Protein AF-A0A660Z2Y7-F1 (afdb_monomer)

pLDDT: mean 77.01, std 20.37, range [29.73, 97.19]

Mean predicted aligned error: 12.13 Å

Foldseek 3Di:
DDDPPPPVVLVVVVVVVVVDDPDVVVVVVVLDPPLVVVQVVCCVVVVVDDSVNDDDDDDDDALWDADPVRDTDQDWDWDDDQLDIDGSDDDPPCPVCVVVVVVVVVVVNVVRVVVVD

Radius of gyration: 21.01 Å; Cα contacts (8 Å, |Δi|>4): 67; chains: 1; bounding box: 43×37×58 Å

Sequence (117 aa):
KHEYDLIPEVGNHIIQLGSADNSMEKLDKLEIWYKKAFVKALQKLVPDVQLSDIAKGSAGVRAQALEPNGKLVDDFRIAEAKRMVHVLNAPSPAATASISIGNRIAQMVMKKFEKEV

Structure (mmCIF, N/CA/C/O backbone):
data_AF-A0A660Z2Y7-F1
#
_entry.id   AF-A0A660Z2Y7-F1
#
loop_
_atom_site.group_PDB
_atom_site.id
_atom_site.type_symbol
_atom_site.label_atom_id
_atom_site.label_alt_id
_atom_site.label_comp_id
_atom_site.label_asym_id
_atom_site.label_entity_id
_atom_site.label_seq_id
_atom_site.pdbx_PDB_ins_code
_atom_site.Cartn_x
_atom_site.Cartn_y
_atom_site.Cartn_z
_atom_site.occupancy
_atom_site.B_iso_or_equiv
_atom_site.auth_seq_id
_atom_site.auth_comp_id
_atom_site.auth_asym_id
_atom_site.auth_atom_id
_atom_site.pdbx_PDB_model_num
ATOM 1 N N . LYS A 1 1 ? -0.204 20.681 9.965 1.00 29.73 1 LYS A N 1
ATOM 2 C CA . LYS A 1 1 ? 0.634 20.591 11.191 1.00 29.73 1 LYS A CA 1
ATOM 3 C C . LYS A 1 1 ? -0.036 19.812 12.338 1.00 29.73 1 LYS A C 1
ATOM 5 O O . LYS A 1 1 ? 0.527 19.804 13.422 1.00 29.73 1 LYS A O 1
ATOM 10 N N . HIS A 1 2 ? -1.170 19.133 12.132 1.00 32.56 2 HIS A N 1
ATOM 11 C CA . HIS A 1 2 ? -1.824 18.301 13.153 1.00 32.56 2 HIS A CA 1
ATOM 12 C C . HIS A 1 2 ? -2.218 16.968 12.528 1.00 32.56 2 HIS A C 1
ATOM 14 O O . HIS A 1 2 ? -3.330 16.799 12.050 1.00 32.56 2 HIS A O 1
ATOM 20 N N . GLU A 1 3 ? -1.266 16.055 12.453 1.00 35.00 3 GLU A N 1
ATOM 21 C CA . GLU A 1 3 ? -1.507 14.670 12.073 1.00 35.00 3 GLU A CA 1
ATOM 22 C C . GLU A 1 3 ? -0.353 13.893 12.711 1.00 35.00 3 GLU A C 1
ATOM 24 O O . GLU A 1 3 ? 0.772 14.378 12.652 1.00 35.00 3 GLU A O 1
ATOM 29 N N . TYR A 1 4 ? -0.632 12.777 13.388 1.00 36.75 4 TYR A N 1
ATOM 30 C CA . TYR A 1 4 ? 0.280 12.004 14.261 1.00 36.75 4 TYR A CA 1
ATOM 31 C C . TYR A 1 4 ? 0.333 12.368 15.757 1.00 36.75 4 TYR A C 1
ATOM 33 O O . TYR A 1 4 ? 1.299 12.018 16.426 1.00 36.75 4 TYR A O 1
ATOM 41 N N . ASP A 1 5 ? -0.750 12.890 16.341 1.00 37.53 5 ASP A N 1
ATOM 42 C CA . ASP A 1 5 ? -1.026 12.633 17.769 1.00 37.53 5 ASP A CA 1
ATOM 43 C C . ASP A 1 5 ? -1.629 11.225 17.915 1.00 37.53 5 ASP A C 1
ATOM 45 O O . ASP A 1 5 ? -2.788 11.023 18.287 1.00 37.53 5 ASP A O 1
ATOM 49 N N . LEU A 1 6 ? -0.844 10.211 17.546 1.00 44.56 6 LEU A N 1
ATOM 50 C CA . LEU A 1 6 ? -1.118 8.848 17.974 1.00 44.56 6 LEU A CA 1
ATOM 51 C C . LEU A 1 6 ? -0.754 8.779 19.451 1.00 44.56 6 LEU A C 1
ATOM 53 O O . LEU A 1 6 ? 0.412 8.664 19.807 1.00 44.56 6 LEU A O 1
ATOM 57 N N . ILE A 1 7 ? -1.794 8.942 20.270 1.00 47.78 7 ILE A N 1
ATOM 58 C CA . ILE A 1 7 ? -1.901 8.690 21.710 1.00 47.78 7 ILE A CA 1
ATOM 59 C C . ILE A 1 7 ? -0.572 8.182 22.317 1.00 47.78 7 ILE A C 1
ATOM 61 O O . ILE A 1 7 ? -0.244 7.004 22.136 1.00 47.78 7 ILE A O 1
ATOM 65 N N . PRO A 1 8 ? 0.171 9.021 23.066 1.00 46.56 8 PRO A N 1
ATOM 66 C CA . PRO A 1 8 ? 1.445 8.656 23.703 1.00 46.56 8 PRO A CA 1
ATOM 67 C C . PRO A 1 8 ? 1.404 7.336 24.496 1.00 46.56 8 PRO A C 1
ATOM 69 O O . PRO A 1 8 ? 2.399 6.622 24.607 1.00 46.56 8 PRO A O 1
ATOM 72 N N . GLU A 1 9 ? 0.224 6.975 25.003 1.00 49.03 9 GLU A N 1
ATOM 73 C CA . GLU A 1 9 ? -0.060 5.739 25.737 1.00 49.03 9 GLU A CA 1
ATOM 74 C C . GLU A 1 9 ? 0.202 4.469 24.906 1.00 49.03 9 GLU A C 1
ATOM 76 O O . GLU A 1 9 ? 0.663 3.469 25.452 1.00 49.03 9 GLU A O 1
ATOM 81 N N . VAL A 1 10 ? -0.031 4.502 23.586 1.00 50.72 10 VAL A N 1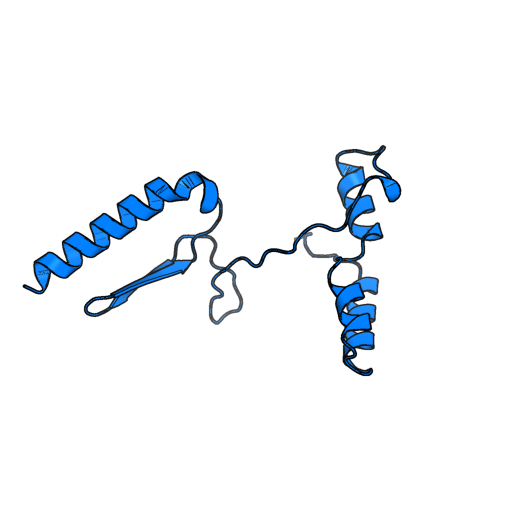
ATOM 82 C CA . VAL A 1 10 ? 0.220 3.359 22.688 1.00 50.72 10 VAL A CA 1
ATOM 83 C C . VAL A 1 10 ? 1.720 3.176 22.458 1.00 50.72 10 VAL A C 1
ATOM 85 O O . VAL A 1 10 ? 2.217 2.051 22.518 1.00 50.72 10 VAL A O 1
ATOM 88 N N . GLY A 1 11 ? 2.452 4.277 22.260 1.00 48.16 11 GLY A N 1
ATOM 89 C CA . GLY A 1 11 ? 3.908 4.257 22.087 1.00 48.16 11 GLY A CA 1
ATOM 90 C C . GLY A 1 11 ? 4.629 3.682 23.308 1.00 48.16 11 GLY A C 1
ATOM 91 O O . GLY A 1 11 ? 5.475 2.800 23.164 1.00 48.16 11 GLY A O 1
ATOM 92 N N . ASN A 1 12 ? 4.224 4.094 24.514 1.00 47.50 12 ASN A N 1
ATOM 93 C CA . ASN A 1 12 ? 4.785 3.560 25.758 1.00 47.50 12 ASN A CA 1
ATOM 94 C C . ASN A 1 12 ? 4.507 2.058 25.937 1.00 47.50 12 ASN A C 1
ATOM 96 O O . ASN A 1 12 ? 5.376 1.335 26.419 1.00 47.50 12 ASN A O 1
ATOM 100 N N . HIS A 1 13 ? 3.341 1.562 25.509 1.00 47.47 13 HIS A N 1
ATOM 101 C CA . HIS A 1 13 ? 2.993 0.142 25.633 1.00 47.47 13 HIS A CA 1
ATOM 102 C C . HIS A 1 13 ? 3.784 -0.754 24.664 1.00 47.47 13 HIS A C 1
ATOM 104 O O . HIS A 1 13 ? 4.174 -1.862 25.029 1.00 47.47 13 HIS A O 1
ATOM 110 N N . ILE A 1 14 ? 4.079 -0.268 23.451 1.00 49.44 14 ILE A N 1
ATOM 111 C CA . ILE A 1 14 ? 4.896 -0.991 22.461 1.00 49.44 14 ILE A CA 1
ATOM 112 C C . ILE A 1 14 ? 6.349 -1.121 22.940 1.00 49.44 14 ILE A C 1
ATOM 114 O O . ILE A 1 14 ? 6.923 -2.208 22.872 1.00 49.44 14 ILE A O 1
ATOM 118 N N . ILE A 1 15 ? 6.928 -0.043 23.481 1.00 50.69 15 ILE A N 1
ATOM 119 C CA . ILE A 1 15 ? 8.304 -0.045 24.011 1.00 50.69 15 ILE A CA 1
ATOM 120 C C . ILE A 1 15 ? 8.437 -1.025 25.187 1.00 50.69 15 ILE A C 1
ATOM 122 O O . ILE A 1 15 ? 9.442 -1.720 25.309 1.00 50.69 15 ILE A O 1
ATOM 126 N N . GLN A 1 16 ? 7.410 -1.131 26.032 1.00 46.09 16 GLN A N 1
ATOM 127 C CA . GLN A 1 16 ? 7.421 -2.021 27.195 1.00 46.09 16 GLN A CA 1
ATOM 128 C C . GLN A 1 16 ? 7.292 -3.509 26.820 1.00 46.09 16 GLN A C 1
ATOM 130 O O . GLN A 1 16 ? 7.820 -4.365 27.529 1.00 46.09 16 GLN A O 1
ATOM 135 N N . LEU A 1 17 ? 6.639 -3.822 25.695 1.00 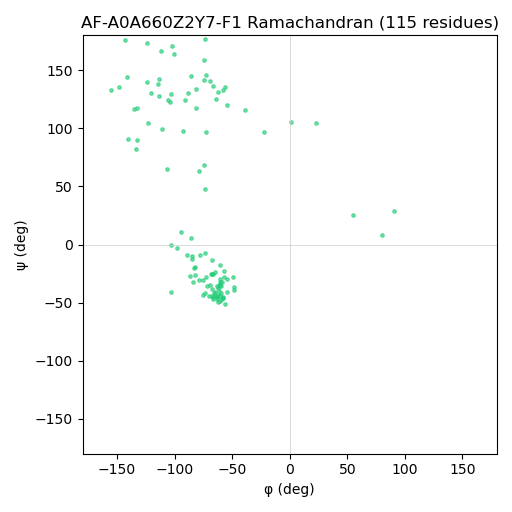48.84 17 LEU A N 1
ATOM 136 C CA . LEU A 1 17 ? 6.500 -5.187 25.174 1.00 48.84 17 LEU A CA 1
ATOM 137 C C . LEU A 1 17 ? 7.762 -5.687 24.452 1.00 48.84 17 LEU A C 1
ATOM 139 O O . LEU A 1 17 ? 8.051 -6.875 24.526 1.00 48.84 17 LEU A O 1
ATOM 143 N N . GLY A 1 18 ? 8.547 -4.801 23.826 1.00 47.94 18 GLY A N 1
ATOM 144 C CA . GLY A 1 18 ? 9.821 -5.163 23.181 1.00 47.94 18 GLY A CA 1
ATOM 145 C C . GLY A 1 18 ? 10.931 -5.608 24.146 1.00 47.94 18 GLY A C 1
ATOM 146 O O . GLY A 1 18 ? 11.930 -6.177 23.714 1.00 47.94 18 GLY A O 1
ATOM 147 N N . SER A 1 19 ? 10.752 -5.374 25.449 1.00 49.59 19 SER A N 1
ATOM 148 C CA . SER A 1 19 ? 11.726 -5.688 26.505 1.00 49.59 19 SER A CA 1
ATOM 149 C C . SER A 1 19 ? 11.453 -7.016 27.227 1.00 49.59 19 SER A C 1
ATOM 151 O O . SER A 1 19 ? 12.213 -7.383 28.122 1.00 49.59 19 SER A O 1
ATOM 153 N N . ALA A 1 20 ? 10.366 -7.725 26.898 1.00 44.81 20 ALA A N 1
ATOM 154 C CA . ALA A 1 20 ? 9.930 -8.921 27.619 1.00 44.81 20 ALA A CA 1
ATOM 155 C C . ALA A 1 20 ? 9.523 -10.047 26.659 1.00 44.81 20 ALA A C 1
ATOM 157 O O . ALA A 1 20 ? 8.523 -9.899 25.970 1.00 44.81 20 ALA A O 1
ATOM 158 N N . ASP A 1 21 ? 10.258 -11.167 26.698 1.00 54.28 21 ASP A N 1
ATOM 159 C CA . ASP A 1 21 ? 9.951 -12.499 26.133 1.00 54.28 21 ASP A CA 1
ATOM 160 C C . ASP A 1 21 ? 8.926 -12.540 24.969 1.00 54.28 21 ASP A C 1
ATOM 162 O O . ASP A 1 21 ? 7.708 -12.450 25.172 1.00 54.28 21 ASP A O 1
ATOM 166 N N . ASN A 1 22 ? 9.460 -12.729 23.754 1.00 52.56 22 ASN A N 1
ATOM 167 C CA . ASN A 1 22 ? 8.786 -12.783 22.448 1.00 52.56 22 ASN A CA 1
ATOM 168 C C . ASN A 1 22 ? 7.987 -14.088 22.209 1.00 52.56 22 ASN A C 1
ATOM 170 O O . ASN A 1 22 ? 8.095 -14.713 21.150 1.00 52.56 22 ASN A O 1
ATOM 174 N N . SER A 1 23 ? 7.166 -14.530 23.160 1.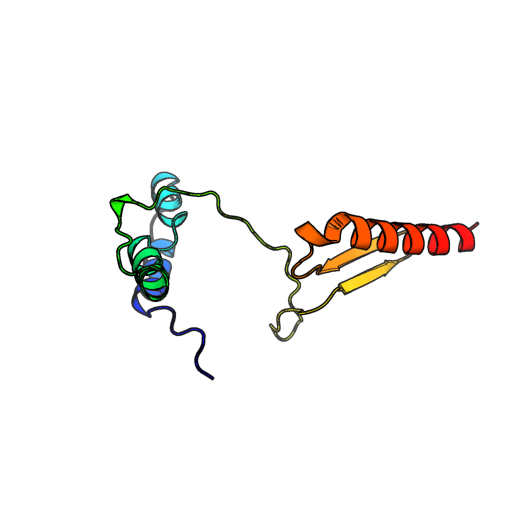00 52.97 23 SER A N 1
ATOM 175 C CA . SER A 1 23 ? 6.278 -15.673 22.923 1.00 52.97 23 SER A CA 1
ATOM 176 C C . SER A 1 23 ? 5.197 -15.333 21.879 1.00 52.97 23 SER A C 1
ATOM 178 O O . SER A 1 23 ? 4.588 -14.259 21.910 1.00 52.97 23 SER A O 1
ATOM 180 N N . MET A 1 24 ? 4.938 -16.251 20.937 1.00 46.09 24 MET A N 1
ATOM 181 C CA . MET A 1 24 ? 3.967 -16.063 19.838 1.00 46.09 24 MET A CA 1
ATOM 182 C C . MET A 1 24 ? 2.560 -15.671 20.323 1.00 46.09 24 MET A C 1
ATOM 184 O O . MET A 1 24 ? 1.862 -14.902 19.670 1.00 46.09 24 MET A O 1
ATOM 188 N N . GLU A 1 25 ? 2.185 -16.103 21.526 1.00 50.03 25 GLU A N 1
ATOM 189 C CA . GLU A 1 25 ? 0.907 -15.794 22.176 1.00 50.03 25 GLU A CA 1
ATOM 190 C C . GLU A 1 25 ? 0.741 -14.298 22.544 1.00 50.03 25 GLU A C 1
ATOM 192 O O . GLU A 1 25 ? -0.376 -13.784 22.639 1.00 50.03 25 GLU A O 1
ATOM 197 N N . LYS A 1 26 ? 1.849 -13.564 22.746 1.00 49.62 26 LYS A N 1
ATOM 198 C CA . LYS A 1 26 ? 1.854 -12.099 22.942 1.00 49.62 26 LYS A CA 1
ATOM 199 C C . LYS A 1 26 ? 1.834 -11.339 21.620 1.00 49.62 26 LYS A C 1
ATOM 201 O O . LYS A 1 26 ? 1.244 -10.261 21.559 1.00 49.62 26 LYS A O 1
ATOM 206 N N . LEU A 1 27 ? 2.449 -11.891 20.578 1.00 48.22 27 LEU A N 1
ATOM 207 C CA . LEU A 1 27 ? 2.463 -11.291 19.243 1.00 48.22 27 LEU A CA 1
ATOM 208 C C . LEU A 1 27 ? 1.067 -11.333 18.603 1.00 48.22 27 LEU A C 1
ATOM 210 O O . LEU A 1 27 ? 0.641 -10.335 18.027 1.00 48.22 27 LEU A O 1
ATOM 214 N N . ASP A 1 28 ? 0.284 -12.385 18.859 1.00 48.94 28 ASP A N 1
ATOM 215 C CA . ASP A 1 28 ? -1.135 -12.457 18.472 1.00 48.94 28 ASP A CA 1
ATOM 216 C C . ASP A 1 28 ? -1.990 -11.308 19.046 1.00 48.94 28 ASP A C 1
ATOM 218 O O . ASP A 1 28 ? -2.990 -10.900 18.443 1.00 48.94 28 ASP A O 1
ATOM 222 N N . LYS A 1 29 ? -1.592 -10.745 20.199 1.00 46.12 29 LYS A N 1
ATOM 223 C CA . LYS A 1 29 ? -2.248 -9.582 20.830 1.00 46.12 29 LYS A CA 1
ATOM 224 C C . LYS A 1 29 ? -1.797 -8.240 20.243 1.00 46.12 29 LYS A C 1
ATOM 226 O O . LYS A 1 29 ? -2.508 -7.251 20.408 1.00 46.12 29 LYS A O 1
ATOM 231 N N . LEU A 1 30 ? -0.650 -8.201 19.564 1.00 45.81 30 LEU A N 1
ATOM 232 C CA . LEU A 1 30 ? -0.116 -7.021 18.872 1.00 45.81 30 LEU A CA 1
ATOM 233 C C . LEU A 1 30 ? -0.724 -6.834 17.472 1.00 45.81 30 LEU A C 1
ATOM 235 O O . LEU A 1 30 ? -0.735 -5.718 16.958 1.00 45.81 30 LEU A O 1
ATOM 239 N N . GLU A 1 31 ? -1.287 -7.886 16.875 1.00 49.66 31 GLU A N 1
ATOM 240 C CA . GLU A 1 31 ? -1.858 -7.843 15.519 1.00 49.66 31 GLU A CA 1
ATOM 241 C C . GLU A 1 31 ? -3.193 -7.092 15.395 1.00 49.66 31 GLU A C 1
ATOM 243 O O . GLU A 1 31 ? -3.673 -6.857 14.285 1.00 49.66 31 GLU A O 1
ATOM 248 N N . ILE A 1 32 ? -3.800 -6.674 16.509 1.00 50.84 32 ILE A N 1
ATOM 249 C CA . ILE A 1 32 ? -4.916 -5.728 16.489 1.00 50.84 32 ILE A CA 1
ATOM 250 C C . ILE A 1 32 ? -4.413 -4.423 17.086 1.00 50.84 32 ILE A C 1
ATOM 252 O O . ILE A 1 32 ? -4.368 -4.259 18.306 1.00 50.84 32 ILE A O 1
ATOM 256 N N . TRP A 1 33 ? -4.075 -3.479 16.206 1.00 61.94 33 TRP A N 1
ATOM 257 C CA . TRP A 1 33 ? -3.942 -2.065 16.545 1.00 61.94 33 TRP A CA 1
ATOM 258 C C . TRP A 1 33 ? -5.056 -1.686 17.527 1.00 61.94 33 TRP A C 1
ATOM 260 O O . TRP A 1 33 ? -6.232 -1.825 17.200 1.00 61.94 33 TRP A O 1
ATOM 270 N N . TYR A 1 34 ? -4.681 -1.305 18.749 1.00 77.12 34 TYR A N 1
ATOM 271 C CA . TYR A 1 34 ? -5.540 -1.134 19.927 1.00 77.12 34 TYR A CA 1
ATOM 272 C C . TYR A 1 34 ? -7.036 -0.908 19.601 1.00 77.12 34 TYR A C 1
ATOM 274 O O . TYR A 1 34 ? -7.464 0.212 19.309 1.00 77.12 34 TYR A O 1
ATOM 282 N N . LYS A 1 35 ? -7.841 -1.988 19.655 1.00 78.75 35 LYS A N 1
ATOM 283 C CA . LYS A 1 35 ? -9.248 -2.043 19.185 1.00 78.75 35 LYS A CA 1
ATOM 284 C C . LYS A 1 35 ? -10.107 -0.881 19.698 1.00 78.75 35 LYS A C 1
ATOM 286 O O . LYS A 1 35 ? -10.939 -0.347 18.971 1.00 78.75 35 LYS A O 1
ATOM 291 N N . LYS A 1 36 ? -9.877 -0.449 20.942 1.00 84.69 36 LYS A N 1
ATOM 292 C CA . LYS A 1 36 ? -10.572 0.694 21.556 1.00 84.69 36 LYS A CA 1
ATOM 293 C C . LYS A 1 36 ? -10.253 2.027 20.871 1.00 84.69 36 LYS A C 1
ATOM 295 O O . LYS A 1 36 ? -11.169 2.815 20.659 1.00 84.69 36 LYS A O 1
ATOM 300 N N . ALA A 1 37 ? -8.994 2.288 20.502 1.00 85.69 37 ALA A N 1
ATOM 301 C CA . ALA A 1 37 ? -8.651 3.504 19.752 1.00 85.69 37 ALA A CA 1
ATOM 302 C C . ALA A 1 37 ? -9.250 3.4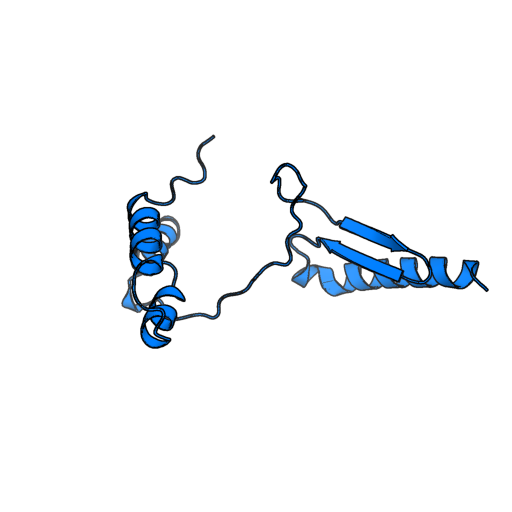75 18.347 1.00 85.69 37 ALA A C 1
ATOM 304 O O . ALA A 1 37 ? -9.728 4.504 17.880 1.00 85.69 37 ALA A O 1
ATOM 305 N N . PHE A 1 38 ? -9.268 2.305 17.704 1.00 85.12 38 PHE A N 1
ATOM 306 C CA . PHE A 1 38 ? -9.900 2.147 16.398 1.00 85.12 38 PHE A CA 1
ATOM 307 C C . PHE A 1 38 ? -11.403 2.466 16.449 1.00 85.12 38 PHE A C 1
ATOM 309 O O . PHE A 1 38 ? -11.870 3.298 15.677 1.00 85.12 38 PHE A O 1
ATOM 316 N N . VAL A 1 39 ? -12.142 1.907 17.418 1.00 90.94 39 VAL A N 1
ATOM 317 C CA . VAL A 1 39 ? -13.567 2.230 17.635 1.00 90.94 39 VAL A CA 1
ATOM 318 C C . VAL A 1 39 ? -13.768 3.719 17.913 1.00 90.94 39 VAL A C 1
ATOM 320 O O . VAL A 1 39 ? -14.593 4.349 17.262 1.00 90.94 39 VAL A O 1
ATOM 323 N N . LYS A 1 40 ? -12.964 4.321 18.797 1.00 89.81 40 LYS A N 1
ATOM 324 C CA . LYS A 1 40 ? -13.048 5.760 19.096 1.00 89.81 40 LYS A CA 1
ATOM 325 C C . LYS A 1 40 ? -12.820 6.635 17.857 1.00 89.81 40 LYS A C 1
ATOM 327 O O . LYS A 1 40 ? -13.430 7.694 17.728 1.00 89.81 40 LYS A O 1
ATOM 332 N N . ALA A 1 41 ? -11.932 6.223 16.953 1.00 90.38 41 ALA A N 1
ATOM 333 C CA . ALA A 1 41 ? -11.720 6.915 15.686 1.00 90.38 41 ALA A CA 1
ATOM 334 C C . ALA A 1 41 ? -12.918 6.741 14.737 1.00 90.38 41 ALA A C 1
ATOM 336 O O . ALA A 1 41 ? -13.371 7.731 14.165 1.00 90.38 41 ALA A O 1
ATOM 337 N N . LEU A 1 42 ? -13.462 5.523 14.617 1.00 92.12 42 LEU A N 1
ATOM 338 C CA . LEU A 1 42 ? -14.651 5.232 13.807 1.00 92.12 42 LEU A CA 1
ATOM 339 C C . LEU A 1 42 ? -15.896 5.986 14.280 1.00 92.12 42 LEU A C 1
ATOM 341 O O . LEU A 1 42 ? -16.666 6.452 13.446 1.00 92.12 42 LEU A O 1
ATOM 345 N N . GLN A 1 43 ? -16.064 6.177 15.590 1.00 96.06 43 GLN A N 1
ATOM 346 C CA . GLN A 1 43 ? -17.192 6.915 16.172 1.00 96.06 43 GLN A CA 1
ATOM 347 C C . GLN A 1 43 ? -17.274 8.380 15.717 1.00 96.06 43 GLN A C 1
ATOM 349 O O . GLN A 1 43 ? -18.332 8.992 15.814 1.00 96.06 43 GLN A O 1
ATOM 354 N N . LYS A 1 44 ? -16.192 8.948 15.162 1.00 96.25 44 LYS A N 1
ATOM 355 C CA . LYS A 1 44 ? -16.236 10.269 14.511 1.00 96.25 44 LYS A CA 1
ATOM 356 C C . LYS A 1 44 ? -17.043 10.265 13.207 1.00 96.25 44 LYS A C 1
ATOM 358 O O . LYS A 1 44 ? -17.510 11.318 12.791 1.00 96.25 44 LYS A O 1
ATOM 363 N N . LEU A 1 45 ? -17.156 9.108 12.553 1.00 96.06 45 LEU A N 1
ATOM 364 C CA . LEU A 1 45 ? -17.898 8.905 11.306 1.00 96.06 45 LEU A CA 1
ATOM 365 C C . LEU A 1 45 ? -19.248 8.222 11.557 1.00 96.06 45 LEU A C 1
ATOM 367 O O . LEU A 1 45 ? -20.242 8.605 10.949 1.00 96.06 45 LEU A O 1
ATOM 371 N N . VAL A 1 46 ? -19.286 7.226 12.449 1.00 97.19 46 VAL A N 1
ATOM 372 C CA . VAL A 1 46 ? -20.489 6.453 12.803 1.00 97.19 46 VAL A CA 1
ATOM 373 C C . VAL A 1 46 ? -20.588 6.353 14.333 1.00 97.19 46 VAL A C 1
ATOM 375 O O . VAL A 1 46 ? -20.017 5.428 14.912 1.00 97.19 46 VAL A O 1
ATOM 378 N N . PRO A 1 47 ? -21.268 7.300 15.009 1.00 96.44 47 PRO A N 1
ATOM 379 C CA . PRO A 1 47 ? -21.248 7.423 16.473 1.00 96.44 47 PRO A CA 1
ATOM 380 C C . PRO A 1 47 ? -21.738 6.192 17.242 1.00 96.44 47 PRO A C 1
ATOM 382 O O . PRO A 1 47 ? -21.221 5.899 18.319 1.00 96.44 47 PRO A O 1
ATOM 385 N N . ASP A 1 48 ? -22.695 5.457 16.678 1.00 97.19 48 ASP A N 1
ATOM 386 C CA . ASP A 1 48 ? -23.346 4.336 17.361 1.00 97.19 48 ASP A CA 1
ATOM 387 C C . ASP A 1 48 ? -22.499 3.056 17.387 1.00 97.19 48 ASP A C 1
ATOM 389 O O . ASP A 1 48 ? -22.850 2.122 18.107 1.00 97.19 48 ASP A O 1
ATOM 393 N N . VAL A 1 49 ? -21.377 3.005 16.651 1.00 96.25 49 VAL A N 1
ATOM 394 C CA . VAL A 1 49 ? -20.532 1.805 16.577 1.00 96.25 49 VAL A CA 1
ATOM 395 C C . VAL A 1 49 ? -19.952 1.451 17.950 1.00 96.25 49 VAL A C 1
ATOM 397 O O . VAL A 1 49 ? -19.382 2.292 18.653 1.00 96.25 49 VAL A O 1
ATOM 400 N N . GLN A 1 50 ? -20.081 0.182 18.326 1.00 95.19 50 GLN A N 1
ATOM 401 C CA . GLN A 1 50 ? -19.633 -0.375 19.596 1.00 95.19 50 GLN A CA 1
ATOM 402 C C . GLN A 1 50 ? -18.457 -1.339 19.412 1.00 95.19 50 GLN A C 1
ATOM 404 O O . GLN A 1 50 ? -18.144 -1.823 18.324 1.00 95.19 50 GLN A O 1
ATOM 409 N N . LEU A 1 51 ? -17.793 -1.677 20.522 1.00 90.69 51 LEU A N 1
ATOM 410 C CA . LEU A 1 51 ? -16.692 -2.651 20.537 1.00 90.69 51 LEU A CA 1
ATOM 411 C C . LEU A 1 51 ? -17.102 -4.053 20.066 1.00 90.69 51 LEU A C 1
ATOM 413 O O . LEU A 1 51 ? -16.249 -4.786 19.556 1.00 90.69 51 LEU A O 1
ATOM 417 N N . SER A 1 52 ? -18.366 -4.427 20.273 1.00 92.44 52 SER A N 1
ATOM 418 C CA . SER A 1 52 ? -18.957 -5.692 19.825 1.00 92.44 52 SER A CA 1
ATOM 419 C C . SER A 1 52 ? -19.075 -5.789 18.308 1.00 92.44 52 SER A C 1
ATOM 421 O O . SER A 1 52 ? -19.039 -6.893 17.777 1.00 92.44 52 SER A O 1
ATOM 423 N N . ASP A 1 53 ? -19.154 -4.652 17.618 1.00 93.19 53 ASP A N 1
ATOM 424 C CA . ASP A 1 53 ? -19.465 -4.602 16.185 1.00 93.19 53 ASP A CA 1
ATOM 425 C C . ASP A 1 53 ? -18.212 -4.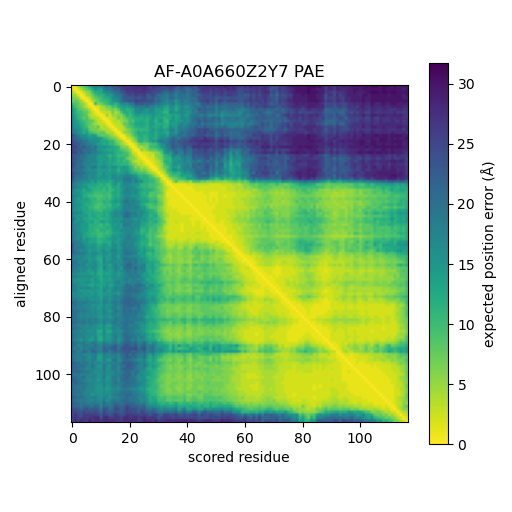801 15.321 1.00 93.19 53 ASP A C 1
ATOM 427 O O . ASP A 1 53 ? -18.288 -4.983 14.108 1.00 93.19 53 ASP A O 1
ATOM 431 N N . ILE A 1 54 ? -17.032 -4.777 15.949 1.00 87.56 54 ILE A N 1
ATOM 432 C CA . ILE A 1 54 ? -15.738 -4.921 15.285 1.00 87.56 54 ILE A CA 1
ATOM 433 C C . ILE A 1 54 ? -15.181 -6.328 15.520 1.00 87.56 54 ILE A C 1
ATOM 435 O O . ILE A 1 54 ? -14.922 -6.723 16.660 1.00 87.56 54 ILE A O 1
ATOM 439 N N . ALA A 1 55 ? -14.901 -7.055 14.441 1.00 86.62 55 ALA A N 1
ATOM 440 C CA . ALA A 1 55 ? -14.177 -8.328 14.462 1.00 86.62 55 ALA A CA 1
ATOM 441 C C . ALA A 1 55 ? -12.696 -8.147 14.069 1.00 86.62 55 ALA A C 1
ATOM 443 O O . ALA A 1 55 ? -12.315 -7.112 13.519 1.00 86.62 55 ALA A O 1
ATOM 444 N N . LYS A 1 56 ? -11.845 -9.147 14.354 1.00 79.06 56 LYS A N 1
ATOM 445 C CA . LYS A 1 56 ? -10.447 -9.155 13.878 1.00 79.06 56 LYS A CA 1
ATOM 446 C C . LYS A 1 56 ? -10.460 -9.229 12.346 1.00 79.06 56 LYS A C 1
ATOM 448 O O . LYS A 1 56 ? -11.074 -10.129 11.780 1.00 79.06 56 LYS A O 1
ATOM 453 N N . GLY A 1 57 ? -9.792 -8.278 11.699 1.00 77.44 57 GLY A N 1
ATOM 454 C CA . GLY A 1 57 ? -9.533 -8.294 10.260 1.00 77.44 57 GLY A CA 1
ATOM 455 C C . GLY A 1 57 ? -8.099 -8.721 9.952 1.00 77.44 57 GLY A C 1
ATOM 456 O O . GLY A 1 57 ? -7.263 -8.818 10.850 1.00 77.44 57 GLY A O 1
ATOM 457 N N . SER A 1 58 ? -7.805 -8.947 8.673 1.00 79.00 58 SER A N 1
ATOM 458 C CA . SER A 1 58 ? -6.432 -9.125 8.193 1.00 79.00 58 SER A CA 1
ATOM 459 C C . SER A 1 58 ? -5.687 -7.790 8.157 1.00 79.00 58 SER A C 1
ATOM 461 O O . SER A 1 58 ? -6.252 -6.777 7.738 1.00 79.00 58 SER A O 1
ATOM 463 N N . ALA A 1 59 ? -4.404 -7.794 8.511 1.00 78.56 59 ALA A N 1
ATOM 464 C CA . ALA A 1 59 ? -3.514 -6.665 8.267 1.00 78.56 59 ALA A CA 1
ATOM 465 C C . ALA A 1 59 ? -2.917 -6.743 6.850 1.00 78.56 59 ALA A C 1
ATOM 467 O O . ALA A 1 59 ? -2.633 -7.828 6.346 1.00 78.56 59 ALA A O 1
ATOM 468 N N . GLY A 1 60 ? -2.718 -5.589 6.210 1.00 79.56 60 GLY A N 1
ATOM 469 C CA . GLY A 1 60 ? -2.052 -5.482 4.911 1.00 79.56 60 GLY A CA 1
ATOM 470 C C . GLY A 1 60 ? -0.866 -4.526 4.981 1.00 79.56 60 GLY A C 1
ATOM 471 O O . GLY A 1 60 ? -0.961 -3.470 5.607 1.00 79.56 60 GLY A O 1
ATOM 472 N N . VAL A 1 61 ? 0.238 -4.876 4.320 1.00 82.62 61 VAL A N 1
ATOM 473 C CA . VAL A 1 61 ? 1.427 -4.019 4.195 1.00 82.62 61 VAL A CA 1
ATOM 474 C C . VAL A 1 61 ? 1.445 -3.399 2.803 1.00 82.62 61 VAL A C 1
ATOM 476 O O . VAL A 1 61 ? 1.304 -4.099 1.801 1.00 82.62 61 VAL A O 1
ATOM 479 N N . ARG A 1 62 ? 1.621 -2.078 2.728 1.00 82.69 62 ARG A N 1
ATOM 480 C CA . ARG A 1 62 ? 1.825 -1.383 1.452 1.00 82.69 62 ARG A CA 1
ATOM 481 C C . ARG A 1 62 ? 3.313 -1.375 1.125 1.00 82.69 62 ARG A C 1
ATOM 483 O O . ARG A 1 62 ? 4.113 -0.963 1.961 1.00 82.69 62 ARG A O 1
ATOM 490 N N . ALA A 1 63 ? 3.668 -1.773 -0.094 1.00 84.62 63 ALA A N 1
ATOM 491 C CA . ALA A 1 63 ? 5.018 -1.613 -0.632 1.00 84.62 63 ALA A CA 1
ATOM 492 C C . ALA A 1 63 ? 5.263 -0.138 -1.005 1.00 84.62 63 ALA A C 1
ATOM 494 O O . ALA A 1 63 ? 5.304 0.221 -2.178 1.00 84.62 63 ALA A O 1
ATOM 495 N N . GLN A 1 64 ? 5.327 0.718 0.016 1.00 90.12 64 GLN A N 1
ATOM 496 C CA . GLN A 1 64 ? 5.509 2.159 -0.110 1.00 90.12 64 GLN A CA 1
ATOM 497 C C . GLN A 1 64 ? 7.002 2.490 -0.076 1.00 90.12 64 GLN A C 1
ATOM 499 O O . GLN A 1 64 ? 7.696 2.141 0.880 1.00 90.12 64 GLN A O 1
ATOM 504 N N . ALA A 1 65 ? 7.497 3.183 -1.098 1.00 92.75 65 ALA A N 1
ATOM 505 C CA . ALA A 1 65 ? 8.891 3.601 -1.138 1.00 92.75 65 ALA A CA 1
ATOM 506 C C . ALA A 1 65 ? 9.177 4.747 -0.153 1.00 92.75 65 ALA A C 1
ATOM 508 O O . ALA A 1 65 ? 8.354 5.644 0.057 1.00 92.75 65 ALA A O 1
ATOM 509 N N . LEU A 1 66 ? 10.388 4.719 0.403 1.00 93.94 66 LEU A N 1
ATOM 510 C CA . LEU A 1 66 ? 10.937 5.722 1.308 1.00 93.94 66 LEU A CA 1
ATOM 511 C C . LEU A 1 66 ? 12.208 6.310 0.688 1.00 93.94 66 LEU A C 1
ATOM 513 O O . LEU A 1 66 ? 13.098 5.574 0.263 1.00 93.94 66 LEU A O 1
ATOM 517 N N . GLU A 1 67 ? 12.296 7.632 0.641 1.00 91.56 67 GLU A N 1
ATOM 518 C CA . GLU A 1 67 ? 13.511 8.337 0.240 1.00 91.56 67 GLU A CA 1
ATOM 519 C C . GLU A 1 67 ? 14.580 8.282 1.348 1.00 91.56 67 GLU A C 1
ATOM 521 O O . GLU A 1 67 ? 14.242 8.143 2.526 1.00 91.56 67 GLU A O 1
ATOM 526 N N . PRO A 1 68 ? 15.874 8.485 1.028 1.00 93.56 68 PRO A N 1
ATOM 527 C CA . PRO A 1 68 ? 16.951 8.500 2.026 1.00 93.56 68 PRO A CA 1
ATOM 528 C C . PRO A 1 68 ? 16.772 9.528 3.154 1.00 93.56 68 PRO A C 1
ATOM 530 O O . PRO A 1 68 ? 17.336 9.372 4.231 1.00 93.56 68 PRO A O 1
ATOM 533 N N . ASN A 1 69 ? 15.984 10.579 2.919 1.00 94.12 69 ASN A N 1
ATOM 534 C CA . ASN A 1 69 ? 15.639 11.589 3.921 1.00 94.12 69 ASN A CA 1
ATOM 535 C C . ASN A 1 69 ? 14.428 11.203 4.799 1.00 94.12 69 ASN A C 1
ATOM 537 O O . ASN A 1 69 ? 13.959 12.031 5.577 1.00 94.12 69 ASN A O 1
ATOM 541 N N . GLY A 1 70 ? 13.894 9.986 4.654 1.00 92.94 70 GLY A N 1
ATOM 542 C CA . GLY A 1 70 ? 12.740 9.492 5.404 1.00 92.94 70 GLY A CA 1
ATOM 543 C C . GLY A 1 70 ? 11.382 9.960 4.873 1.00 92.94 70 GLY A C 1
ATOM 544 O O . GLY A 1 70 ? 10.365 9.720 5.522 1.00 92.94 70 GLY A O 1
ATOM 545 N N . LYS A 1 71 ? 11.323 10.623 3.711 1.00 93.38 71 LYS A N 1
ATOM 546 C CA . LYS A 1 71 ? 10.051 11.020 3.098 1.00 93.38 71 LYS A CA 1
ATOM 547 C C . LYS A 1 71 ? 9.434 9.850 2.328 1.00 93.38 71 LYS A C 1
ATOM 549 O O . LYS A 1 71 ? 10.117 9.194 1.545 1.00 93.38 71 LYS A O 1
ATOM 554 N N . LEU A 1 72 ? 8.134 9.616 2.509 1.00 90.94 72 LEU A N 1
ATOM 555 C CA . LEU A 1 72 ? 7.384 8.666 1.686 1.00 90.94 72 LEU A CA 1
ATOM 556 C C . LEU A 1 72 ? 7.235 9.191 0.255 1.00 90.94 72 LEU A C 1
ATOM 558 O O . LEU A 1 72 ? 7.018 10.383 0.034 1.00 90.94 72 LEU A O 1
ATOM 562 N 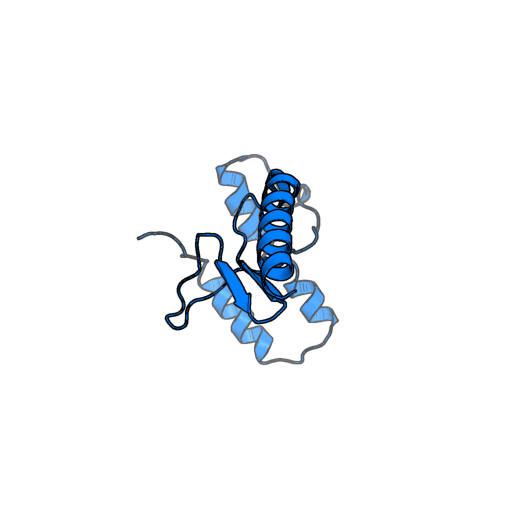N . VAL A 1 73 ? 7.349 8.290 -0.715 1.00 91.25 73 VAL A N 1
ATOM 563 C CA . VAL A 1 73 ? 7.144 8.624 -2.124 1.00 91.25 73 VAL A CA 1
ATOM 564 C C . VAL A 1 73 ? 5.648 8.629 -2.426 1.00 91.25 73 VAL A C 1
ATOM 566 O O . VAL A 1 73 ? 4.982 7.600 -2.329 1.00 91.25 73 VAL A O 1
ATOM 569 N N . ASP A 1 74 ? 5.121 9.784 -2.817 1.00 87.06 74 ASP A N 1
ATOM 570 C CA . ASP A 1 74 ? 3.681 9.968 -3.041 1.00 87.06 74 ASP A CA 1
ATOM 571 C C . ASP A 1 74 ? 3.214 9.553 -4.452 1.00 87.06 74 ASP A C 1
ATOM 573 O O . ASP A 1 74 ? 2.013 9.429 -4.675 1.00 87.06 74 ASP A O 1
ATOM 577 N N . ASP A 1 75 ? 4.141 9.320 -5.390 1.00 88.19 75 ASP A N 1
ATOM 578 C CA . ASP A 1 75 ? 3.866 9.026 -6.810 1.00 88.19 75 ASP A CA 1
ATOM 579 C C . ASP A 1 75 ? 4.506 7.698 -7.276 1.00 88.19 75 ASP A C 1
ATOM 581 O O . ASP A 1 75 ? 5.267 7.058 -6.545 1.00 88.19 75 ASP A O 1
ATOM 585 N N . PHE A 1 76 ? 4.212 7.255 -8.498 1.00 89.81 76 PHE A N 1
ATOM 586 C CA . PHE A 1 76 ? 4.850 6.095 -9.112 1.00 89.81 76 PHE A CA 1
ATOM 587 C C . PHE A 1 76 ? 6.366 6.262 -9.184 1.00 89.81 76 PHE A C 1
ATOM 589 O O . PHE A 1 76 ? 6.886 7.267 -9.666 1.00 89.81 76 PHE A O 1
ATOM 596 N N . ARG A 1 77 ? 7.090 5.215 -8.784 1.00 92.12 77 ARG A N 1
ATOM 597 C CA . ARG A 1 77 ? 8.543 5.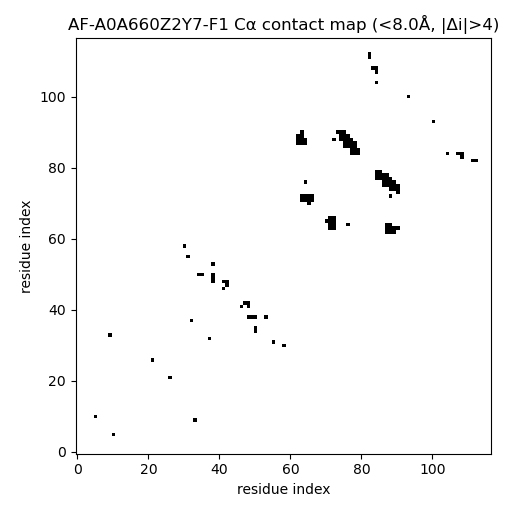145 -8.949 1.00 92.12 77 ARG A CA 1
ATOM 598 C C . ARG A 1 77 ? 8.893 3.898 -9.734 1.00 92.12 77 ARG A C 1
ATOM 600 O O . ARG A 1 77 ? 8.845 2.795 -9.199 1.00 92.12 77 ARG A O 1
ATOM 607 N N . ILE A 1 78 ? 9.235 4.079 -11.006 1.00 93.31 78 ILE A N 1
ATOM 608 C CA . ILE A 1 78 ? 9.646 2.996 -11.901 1.00 93.31 78 ILE A CA 1
ATOM 609 C C . ILE A 1 78 ? 11.118 3.199 -12.253 1.00 93.31 78 ILE A C 1
ATOM 611 O O . ILE A 1 78 ? 11.506 4.286 -12.675 1.00 93.31 78 ILE A O 1
ATOM 615 N N . ALA A 1 79 ? 11.934 2.166 -12.061 1.00 93.12 79 ALA A N 1
ATOM 616 C CA . ALA A 1 79 ? 13.349 2.174 -12.412 1.00 93.12 79 ALA A CA 1
ATOM 617 C C . ALA A 1 79 ? 13.621 1.163 -13.525 1.00 93.12 79 ALA A C 1
ATOM 619 O O . ALA A 1 79 ? 13.117 0.042 -13.501 1.00 93.12 79 ALA A O 1
ATOM 620 N N . GLU A 1 80 ? 14.441 1.545 -14.495 1.00 93.19 80 GLU A N 1
ATOM 621 C CA . GLU A 1 80 ? 14.809 0.688 -15.616 1.00 93.19 80 GLU A CA 1
ATOM 622 C C . GLU A 1 80 ? 16.293 0.322 -15.558 1.00 93.19 80 GLU A C 1
ATOM 624 O O . GLU A 1 80 ? 17.139 1.154 -15.241 1.00 93.19 80 GLU A O 1
ATOM 629 N N . ALA A 1 81 ? 16.618 -0.912 -15.933 1.00 90.94 81 ALA A N 1
ATOM 630 C CA . ALA A 1 81 ? 17.988 -1.397 -16.073 1.00 90.94 81 ALA A CA 1
ATOM 631 C C . ALA A 1 81 ? 18.082 -2.354 -17.272 1.00 90.94 81 ALA A C 1
ATOM 633 O O . ALA A 1 81 ? 17.072 -2.637 -17.919 1.00 90.94 81 ALA A O 1
ATOM 634 N N . LYS A 1 82 ? 19.283 -2.835 -17.616 1.00 89.81 82 LYS A N 1
ATOM 635 C CA . LYS A 1 82 ? 19.462 -3.757 -18.751 1.00 89.81 82 LYS A CA 1
ATOM 636 C C . LYS A 1 82 ? 18.542 -4.969 -18.584 1.00 89.81 82 LYS A C 1
ATOM 638 O O . LYS A 1 82 ? 18.658 -5.688 -17.593 1.00 89.81 82 LYS A O 1
ATOM 643 N N . ARG A 1 83 ? 17.637 -5.177 -19.544 1.00 88.56 83 ARG A N 1
ATOM 644 C CA . ARG A 1 83 ? 16.592 -6.216 -19.512 1.00 88.56 83 ARG A CA 1
ATOM 645 C C . ARG A 1 83 ? 15.663 -6.216 -18.278 1.00 88.56 83 ARG A C 1
ATOM 647 O O . ARG A 1 83 ? 15.133 -7.264 -17.920 1.00 88.56 83 ARG A O 1
ATOM 654 N N . MET A 1 84 ? 15.468 -5.081 -17.600 1.00 92.56 84 MET A N 1
ATOM 655 C CA . MET A 1 84 ? 14.659 -5.008 -16.372 1.00 92.56 84 MET A CA 1
ATOM 656 C C . MET A 1 84 ? 13.816 -3.730 -16.291 1.00 92.56 84 MET A C 1
ATOM 658 O O . MET A 1 84 ? 14.264 -2.645 -16.672 1.00 92.56 84 MET A O 1
ATOM 662 N N . VAL A 1 85 ? 12.615 -3.867 -15.723 1.00 94.62 85 VAL A N 1
ATOM 663 C CA . VAL A 1 85 ? 11.723 -2.771 -15.316 1.00 94.62 85 VAL A CA 1
ATOM 664 C C . VAL A 1 85 ? 11.240 -3.067 -13.893 1.00 94.62 85 VAL A C 1
ATOM 666 O O . VAL A 1 85 ? 10.577 -4.074 -13.660 1.00 94.62 85 VAL A O 1
ATOM 669 N N . HIS A 1 86 ? 11.584 -2.204 -12.939 1.00 94.44 86 HIS A N 1
ATOM 670 C CA . HIS A 1 86 ? 11.234 -2.327 -11.525 1.00 94.44 86 HIS A CA 1
ATOM 671 C C . HIS A 1 86 ? 10.142 -1.327 -11.158 1.00 94.44 86 HIS A C 1
ATOM 673 O O . HIS A 1 86 ? 10.334 -0.123 -11.315 1.00 94.44 86 HIS A O 1
ATOM 679 N N . VAL A 1 87 ? 9.032 -1.807 -10.602 1.00 94.06 87 VAL A N 1
ATOM 680 C CA . VAL A 1 87 ? 8.008 -0.954 -9.985 1.00 94.06 87 VAL A CA 1
ATOM 681 C C . VAL A 1 87 ? 8.335 -0.839 -8.499 1.00 94.06 87 VAL A C 1
ATOM 683 O O . VAL A 1 87 ? 8.056 -1.747 -7.726 1.00 94.06 87 VAL A O 1
ATOM 686 N N . LEU A 1 88 ? 8.996 0.252 -8.116 1.00 93.31 88 LEU A N 1
ATOM 687 C CA . LEU A 1 88 ? 9.463 0.498 -6.748 1.00 93.31 88 LEU A CA 1
ATOM 688 C C . LEU A 1 88 ? 8.393 1.155 -5.873 1.00 93.31 88 LEU A C 1
ATOM 690 O O . LEU A 1 88 ? 8.424 1.005 -4.658 1.00 93.31 88 LEU A O 1
ATOM 694 N N . ASN A 1 89 ? 7.471 1.900 -6.484 1.00 93.62 89 ASN A N 1
ATOM 695 C CA . ASN A 1 89 ? 6.328 2.493 -5.801 1.00 93.62 89 ASN A CA 1
ATOM 696 C C . ASN A 1 89 ? 5.136 2.571 -6.753 1.00 93.62 89 ASN A C 1
ATOM 698 O O . ASN A 1 89 ? 5.292 2.996 -7.901 1.00 93.62 89 ASN A O 1
ATOM 702 N N . ALA A 1 90 ? 3.961 2.192 -6.263 1.00 91.12 90 ALA A N 1
ATOM 703 C CA . ALA A 1 90 ? 2.683 2.348 -6.947 1.00 91.12 90 ALA A CA 1
ATOM 704 C C . ALA A 1 90 ? 1.636 2.756 -5.896 1.00 91.12 90 ALA A C 1
ATOM 706 O O . ALA A 1 90 ? 1.064 1.887 -5.230 1.00 91.12 90 ALA A O 1
ATOM 707 N N . PRO A 1 91 ? 1.431 4.064 -5.677 1.00 83.88 91 PRO A N 1
ATOM 708 C CA . PRO A 1 91 ? 0.544 4.550 -4.630 1.00 83.88 91 PRO A CA 1
ATOM 709 C C . PRO A 1 91 ? -0.929 4.335 -4.996 1.00 83.88 91 PRO A C 1
ATOM 711 O O . PRO A 1 91 ? -1.289 3.847 -6.070 1.00 83.88 91 PRO A O 1
ATOM 714 N N . SER A 1 92 ? -1.818 4.691 -4.069 1.00 81.50 92 SER A N 1
ATOM 715 C CA . SER A 1 92 ? -3.257 4.619 -4.310 1.00 81.50 92 SER A CA 1
ATOM 716 C C . SER A 1 92 ? -3.649 5.441 -5.552 1.00 81.50 92 SER A C 1
ATOM 718 O O . SER A 1 92 ? -3.207 6.582 -5.667 1.00 81.50 92 SER A O 1
ATOM 720 N N . PRO A 1 93 ? -4.504 4.907 -6.446 1.00 81.06 93 PRO A N 1
ATOM 721 C CA . PRO A 1 93 ? -5.294 3.693 -6.269 1.00 81.06 93 PRO A CA 1
ATOM 722 C C . PRO A 1 93 ? -4.760 2.496 -7.089 1.00 81.06 93 PRO A C 1
ATOM 724 O O . PRO A 1 93 ? -5.441 1.979 -7.972 1.00 81.06 93 PRO A O 1
ATOM 727 N N . ALA A 1 94 ? -3.548 2.013 -6.779 1.00 87.00 94 ALA A N 1
ATOM 728 C CA . ALA A 1 94 ? -2.890 0.914 -7.501 1.00 87.00 94 ALA A CA 1
ATOM 729 C C . ALA A 1 94 ? -3.761 -0.334 -7.732 1.00 87.00 94 ALA A C 1
ATOM 731 O O . ALA A 1 94 ? -3.718 -0.914 -8.814 1.00 87.00 94 ALA A O 1
ATOM 732 N N . ALA A 1 95 ? -4.576 -0.735 -6.750 1.00 87.44 95 ALA A N 1
ATOM 733 C CA . ALA A 1 95 ? -5.456 -1.894 -6.897 1.00 87.44 95 ALA A CA 1
ATOM 734 C C . ALA A 1 95 ? -6.560 -1.660 -7.944 1.00 87.44 95 ALA A C 1
ATOM 736 O O . ALA A 1 95 ? -6.763 -2.501 -8.821 1.00 87.44 95 ALA A O 1
ATOM 737 N N . THR A 1 96 ? -7.246 -0.512 -7.898 1.00 91.38 96 THR A N 1
ATOM 738 C CA . THR A 1 96 ? -8.356 -0.224 -8.823 1.00 91.38 96 THR A CA 1
ATOM 739 C C . THR A 1 96 ? -7.864 0.136 -10.225 1.00 91.38 96 THR A C 1
ATOM 741 O O . THR A 1 96 ? -8.530 -0.186 -11.202 1.00 91.38 96 THR A O 1
ATOM 744 N N . ALA A 1 97 ? -6.678 0.740 -10.346 1.00 90.38 97 ALA A N 1
ATOM 745 C CA . ALA A 1 97 ? -6.056 1.096 -11.622 1.00 90.38 97 ALA A CA 1
ATOM 746 C C . ALA A 1 97 ? -5.078 0.027 -12.154 1.00 90.38 97 ALA A C 1
ATOM 748 O O . ALA A 1 97 ? -4.342 0.284 -13.111 1.00 90.38 97 ALA A O 1
ATOM 749 N N . SER A 1 98 ? -5.063 -1.169 -11.557 1.00 92.75 98 SER A N 1
ATOM 750 C CA . SER A 1 98 ? -4.053 -2.213 -11.798 1.00 92.75 98 SER A CA 1
ATOM 751 C C . SER A 1 98 ? -3.899 -2.600 -13.272 1.00 92.75 98 SER A C 1
ATOM 753 O O . SER A 1 98 ? -2.773 -2.714 -13.752 1.00 92.75 98 SER A O 1
ATOM 755 N N . ILE A 1 99 ? -4.998 -2.718 -14.024 1.00 95.50 99 ILE A N 1
ATOM 756 C CA . ILE A 1 99 ? -4.966 -3.0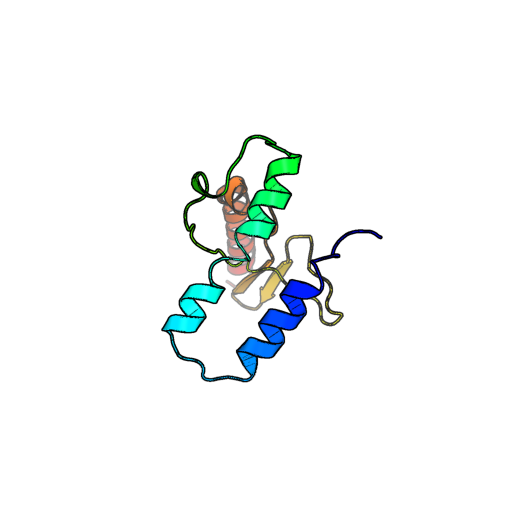58 -15.459 1.00 95.50 99 ILE A CA 1
ATOM 757 C C . ILE A 1 99 ? -4.315 -1.940 -16.283 1.00 95.50 99 ILE A C 1
ATOM 759 O O . ILE A 1 99 ? -3.464 -2.203 -17.131 1.00 95.50 99 ILE A O 1
ATOM 763 N N . SER A 1 100 ? -4.675 -0.680 -16.024 1.00 94.00 100 SER A N 1
ATOM 764 C CA . SER A 1 100 ? -4.090 0.462 -16.737 1.00 94.00 100 SER A CA 1
ATOM 765 C C . SER A 1 100 ? -2.594 0.597 -16.442 1.00 94.00 100 SER A C 1
ATOM 767 O O . SER A 1 100 ? -1.801 0.857 -17.348 1.00 94.00 100 SER A O 1
ATOM 769 N N . ILE A 1 101 ? -2.201 0.384 -15.183 1.00 92.62 101 ILE A N 1
ATOM 770 C CA . ILE A 1 101 ? -0.799 0.379 -14.752 1.00 92.62 101 ILE A CA 1
ATOM 771 C C . ILE A 1 101 ? -0.045 -0.767 -15.438 1.00 92.62 101 ILE A C 1
ATOM 773 O O . ILE A 1 101 ? 1.018 -0.545 -16.015 1.00 92.62 101 ILE A O 1
ATOM 777 N N . GLY A 1 102 ? -0.619 -1.973 -15.444 1.00 94.75 102 GLY A N 1
ATOM 778 C CA . GLY A 1 102 ? -0.052 -3.148 -16.102 1.00 94.75 102 GLY A CA 1
ATOM 779 C C . GLY A 1 102 ? 0.177 -2.932 -17.598 1.00 94.75 102 GLY A C 1
ATOM 780 O O . GLY A 1 102 ? 1.275 -3.187 -18.088 1.00 94.75 102 GLY A O 1
ATOM 781 N N . ASN A 1 103 ? -0.804 -2.368 -18.309 1.00 96.50 103 ASN A N 1
ATOM 782 C CA . ASN A 1 103 ? -0.672 -2.031 -19.731 1.00 96.50 103 ASN A CA 1
ATOM 783 C C . ASN A 1 103 ? 0.470 -1.042 -19.982 1.00 96.50 103 ASN A C 1
ATOM 785 O O . ASN A 1 103 ? 1.247 -1.210 -20.923 1.00 96.50 103 ASN A O 1
ATOM 789 N N . ARG A 1 104 ? 0.609 -0.026 -19.122 1.00 93.94 104 ARG A N 1
ATOM 790 C CA . ARG A 1 104 ? 1.708 0.937 -19.223 1.00 93.94 104 ARG A CA 1
ATOM 791 C C . ARG A 1 104 ? 3.066 0.267 -19.014 1.00 93.94 104 ARG A C 1
ATOM 793 O O . ARG A 1 104 ? 3.986 0.528 -19.786 1.00 93.94 104 ARG A O 1
ATOM 800 N N . ILE A 1 105 ? 3.189 -0.605 -18.013 1.00 94.94 105 ILE A N 1
ATOM 801 C CA . ILE A 1 105 ? 4.425 -1.355 -17.746 1.00 94.94 105 ILE A CA 1
ATOM 802 C C . ILE A 1 105 ? 4.758 -2.272 -18.928 1.00 94.94 105 ILE A C 1
ATOM 804 O O . ILE A 1 105 ? 5.897 -2.272 -19.390 1.00 94.94 105 ILE A O 1
ATOM 808 N N . ALA A 1 106 ? 3.776 -2.995 -19.473 1.00 95.75 106 ALA A N 1
ATOM 809 C CA . ALA A 1 106 ? 3.972 -3.864 -20.631 1.00 95.75 106 ALA A CA 1
ATOM 810 C C . ALA A 1 106 ? 4.502 -3.086 -21.848 1.00 95.75 106 ALA A C 1
ATOM 812 O O . ALA A 1 106 ? 5.477 -3.501 -22.468 1.00 95.75 106 ALA A O 1
ATOM 813 N N . GLN A 1 107 ? 3.934 -1.912 -22.143 1.00 94.69 107 GLN A N 1
ATOM 814 C CA . GLN A 1 107 ? 4.423 -1.040 -23.220 1.00 94.69 107 GLN A CA 1
ATOM 815 C C . GLN A 1 107 ? 5.869 -0.574 -22.993 1.00 94.69 107 GLN A C 1
ATOM 817 O O . GLN A 1 107 ? 6.654 -0.519 -23.940 1.00 94.69 107 GLN A O 1
ATOM 822 N N . MET A 1 108 ? 6.237 -0.246 -21.747 1.00 93.25 108 MET A N 1
ATOM 823 C CA . MET A 1 108 ? 7.616 0.117 -21.399 1.00 93.25 108 MET A CA 1
ATOM 824 C C . MET A 1 108 ? 8.581 -1.044 -21.655 1.00 93.25 108 MET A C 1
ATOM 826 O O . MET A 1 108 ? 9.641 -0.837 -22.241 1.00 93.25 108 MET A O 1
ATOM 830 N N . VA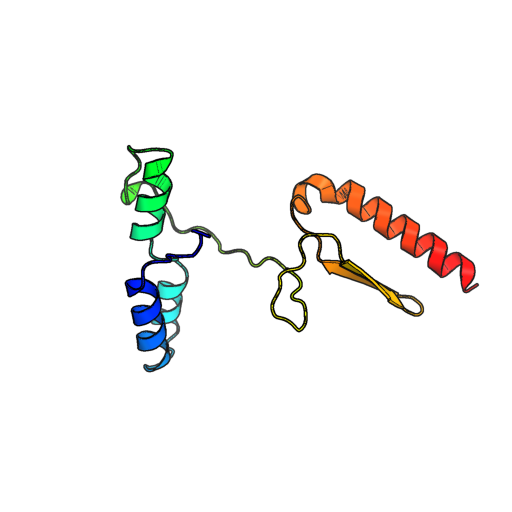L A 1 109 ? 8.190 -2.259 -21.264 1.00 94.50 109 VAL A N 1
ATOM 831 C CA . VAL A 1 109 ? 8.978 -3.481 -21.470 1.00 94.50 109 VAL A CA 1
ATOM 832 C C . VAL A 1 109 ? 9.177 -3.769 -22.960 1.00 94.50 109 VAL A C 1
ATOM 834 O O . VAL A 1 109 ? 10.319 -3.933 -23.385 1.00 94.50 109 VAL A O 1
ATOM 837 N N . MET A 1 110 ? 8.105 -3.751 -23.761 1.00 92.94 110 MET A N 1
ATOM 838 C CA . MET A 1 110 ? 8.176 -3.993 -25.211 1.00 92.94 110 MET A CA 1
ATOM 839 C C . MET A 1 110 ? 9.146 -3.025 -25.892 1.00 92.94 110 MET A C 1
ATOM 841 O O . MET A 1 110 ? 10.103 -3.445 -26.537 1.00 92.94 110 MET A O 1
ATOM 845 N N . LYS A 1 111 ? 8.988 -1.720 -25.635 1.00 89.25 111 LYS A N 1
ATOM 846 C CA . LYS A 1 111 ? 9.859 -0.679 -26.198 1.00 89.25 111 LYS A CA 1
ATOM 847 C C . LYS A 1 111 ? 11.326 -0.841 -25.795 1.00 89.25 111 LYS A C 1
ATOM 849 O O . LYS A 1 111 ? 12.218 -0.429 -26.537 1.00 89.25 111 LYS A O 1
ATOM 854 N N . LYS A 1 112 ? 11.587 -1.356 -24.593 1.00 86.44 112 LYS A N 1
ATOM 855 C CA . LYS A 1 112 ? 12.947 -1.547 -24.088 1.00 86.44 112 LYS A CA 1
ATOM 856 C C . LYS A 1 112 ? 13.616 -2.747 -24.744 1.00 86.44 112 LYS A C 1
ATOM 858 O O . LYS A 1 112 ? 14.778 -2.649 -25.121 1.00 86.44 112 LYS A O 1
ATOM 863 N N . PHE A 1 113 ? 12.890 -3.852 -24.886 1.00 84.19 113 PHE A N 1
ATOM 864 C CA . PHE A 1 113 ? 13.454 -5.102 -25.391 1.00 84.19 113 PHE A CA 1
ATOM 865 C C . PHE A 1 113 ? 13.528 -5.146 -26.918 1.00 84.19 113 PHE A C 1
ATOM 867 O O . PHE A 1 113 ? 14.448 -5.757 -27.441 1.00 84.19 113 PHE A O 1
ATOM 874 N N . GLU A 1 114 ? 12.671 -4.416 -27.635 1.00 78.81 114 GLU A N 1
ATOM 875 C CA . GLU A 1 114 ? 12.799 -4.225 -29.090 1.00 78.81 114 GLU A CA 1
ATOM 876 C C . GLU A 1 114 ? 14.061 -3.445 -29.494 1.00 78.81 114 GLU A C 1
ATOM 878 O O . GLU A 1 114 ? 14.524 -3.573 -30.619 1.00 78.81 114 GLU A O 1
ATOM 883 N N . LYS A 1 115 ? 14.628 -2.628 -28.596 1.00 63.34 115 LYS A N 1
ATOM 884 C CA . LYS A 1 115 ? 15.829 -1.817 -28.868 1.00 63.34 115 LYS A CA 1
ATOM 885 C C . LYS A 1 115 ? 17.152 -2.517 -28.550 1.00 63.34 115 LYS A C 1
ATOM 887 O O . LYS A 1 115 ? 18.206 -1.948 -28.823 1.00 63.34 115 LYS A O 1
ATOM 892 N N . GLU A 1 116 ? 17.104 -3.682 -27.908 1.00 58.09 116 GLU A N 1
ATOM 893 C CA . GLU A 1 116 ? 18.287 -4.472 -27.534 1.00 58.09 116 GLU A CA 1
ATOM 894 C C . GLU A 1 116 ? 18.508 -5.690 -28.460 1.00 58.09 116 GLU A C 1
ATOM 896 O O . GLU A 1 116 ? 19.482 -6.419 -28.258 1.00 58.09 116 GLU A O 1
ATOM 901 N N . VAL A 1 117 ? 17.630 -5.895 -29.456 1.00 49.78 117 VAL A N 1
ATOM 902 C CA . VAL A 1 117 ? 17.755 -6.873 -30.559 1.00 49.78 117 VAL A CA 1
ATOM 903 C C . VAL A 1 117 ? 18.273 -6.162 -31.803 1.00 49.78 117 VAL A C 1
ATOM 905 O O . VAL A 1 117 ? 19.157 -6.742 -32.469 1.00 49.78 117 VAL A O 1
#

Secondary structure (DSSP, 8-state):
-------HHHHHHHHHHTTS---HHHHHHHSS--HHHHHHHHTTT-TT--GGGPPPPPP------B-TTSPBP-S-EEEEETTEEEEEE--TTTTTTHHHHHHHHHHHHHHHHTT--

Solvent-accessible surface area (backbone atoms only — not comparable to full-atom values): 7669 Å² total; per-residue (Å²): 145,86,81,83,87,68,56,68,71,57,58,56,52,53,59,59,52,76,76,50,83,90,49,68,79,60,53,68,63,61,72,51,70,58,64,67,60,51,45,60,56,46,30,78,79,44,67,85,65,52,80,85,78,60,75,93,72,86,86,83,86,77,75,69,34,67,44,99,88,72,47,71,55,83,52,74,37,74,51,77,54,92,98,45,78,43,82,58,20,64,43,90,60,42,81,84,43,38,67,65,53,48,54,53,51,51,53,54,51,52,62,55,56,67,72,76,111